Protein 2NQW (pdb70)

Organism: Porphyromonas gingivalis (strain ATCC BAA-308 / W83) (NCBI:txid242619)

Solvent-accessible surface area: 5518 Å² total

B-factor: mean 16.0, std 9.82, range [7.7, 60.71]

Nearest PDB structures (foldseek):
  2nqw-assembly1_A  TM=1.012E+00  e=4.790E-18  Porphyromonas gingivalis W83
  3ded-assembly2_C  TM=8.379E-01  e=1.028E-06  Chromobacterium violaceum
  3llb-assembly1_A  TM=8.709E-01  e=3.327E-06  Pseudomonas aeruginosa
  3ded-assembly3_F  TM=8.297E-01  e=1.521E-06  Chromobacterium violaceum
  2pls-assembly1_A  TM=7.842E-01  e=2.108E-06  Chlorobaculum tepidum TLS

InterPro domains:
  IPR000644 CBS domain [PF00571] (198-250)
  IPR000644 CBS domain [PF00571] (266-315)
  IPR000644 CBS domain [PS51371] (200-259)
  IPR000644 CBS domain [PS51371] (264-321)
  IPR002550 CNNM, transmembrane domain [PF01595] (4-183)
  IPR002550 CNNM, transmembrane domain [PS51846] (1-184)
  IPR005170 Transporter-associated domain [PF03471] (332-410)
  IPR005170 Transporter-associated domain [SM01091] (330-413)
  IPR016169 FAD-binding, type PCMH, subdomain 2 [G3DSA:3.30.465.10] (324-413)
  IPR019862 Gliding motility-associated protein GldE [TIGR03520] (8-409)
  IPR036318 FAD-binding, type PCMH-like superfamily [SSF56176] (330-411)
  IPR044751 Ion transporter-like, CBS domain [cd04590] (195-312)
  IPR046342 CBS domain superfamily [G3DSA:3.10.580.10] (176-323)
  IPR046342 CBS domain superfamily [SSF54631] (192-329)

Foldseek 3Di:
DQWDQDPQQKMKGFFFAFPVVVCVVVVHDPCQQHPLSVVDTTNQSSVCSQPVDQDDAQDWGDDPPWIKGQHDDPGGRTMIMTHHGD

Radius of gyration: 11.7 Å; Cα contacts (8 Å, |Δi|>4): 146; chains: 1; bounding box: 22×29×30 Å

Secondary structure (DSSP, 8-state):
--EEE-TTS-EEEETT-BHHHHHHHHT--TTTTHHHHTT-SBHHHHHHHHH-S---TT-EEEETTEEEEE----SS--EEEE----

Structure (mmCIF, N/CA/C/O backbone):
data_2NQW
#
_entry.id   2NQW
#
_cell.length_a   33.733
_cell.length_b   45.195
_cell.length_c   57.214
_cell.angle_alpha   90.00
_cell.angle_beta   90.00
_cell.angle_gamma   90.00
#
_symmetry.space_group_name_H-M   'P 21 21 21'
#
loop_
_entity.id
_entity.type
_entity.pdbx_description
1 polymer 'CBS domain protein'
2 non-polymer GLYCEROL
3 water water
#
loop_
_atom_site.group_PDB
_atom_site.id
_atom_site.type_symbol
_atom_site.label_atom_id
_atom_site.label_alt_id
_atom_site.label_comp_id
_atom_site.label_asym_id
_atom_site.label_entity_id
_atom_site.label_seq_id
_atom_site.pdbx_PDB_ins_code
_atom_site.Cartn_x
_atom_site.Cartn_y
_atom_site.Cartn_z
_atom_site.occupancy
_atom_site.B_iso_or_equiv
_atom_site.auth_seq_id
_atom_s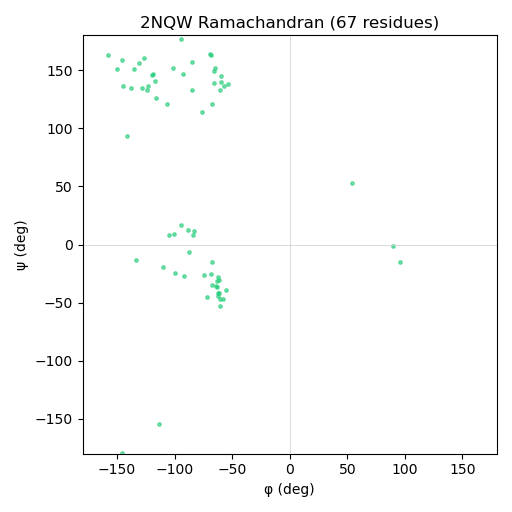ite.auth_comp_id
_atom_site.auth_asym_id
_atom_site.auth_atom_id
_atom_site.pdbx_PDB_model_num
ATOM 1 N N . LEU A 1 7 ? -5.429 26.145 3.635 1.00 23.43 4 LEU A N 1
ATOM 2 C CA . LEU A 1 7 ? -4.338 25.112 3.646 1.00 21.04 4 LEU A CA 1
ATOM 3 C C . LEU A 1 7 ? -3.206 25.566 4.523 1.00 20.08 4 LEU A C 1
ATOM 4 O O . LEU A 1 7 ? -2.887 26.770 4.562 1.00 21.87 4 LEU A O 1
ATOM 9 N N . PRO A 1 8 ? -2.614 24.617 5.257 1.00 18.74 5 PRO A N 1
ATOM 10 C CA . PRO A 1 8 ? -1.554 24.993 6.201 1.00 18.12 5 PRO A CA 1
ATOM 11 C C . PRO A 1 8 ? -0.172 25.145 5.574 1.00 15.42 5 PRO A C 1
ATOM 12 O O . PRO A 1 8 ? 0.829 25.232 6.351 1.00 15.79 5 PRO A O 1
ATOM 16 N N . PHE A 1 9 ? -0.104 25.156 4.222 1.00 16.02 6 PHE A N 1
ATOM 17 C CA . PHE A 1 9 ? 1.143 25.242 3.525 1.00 14.12 6 PHE A CA 1
ATOM 18 C C . PHE A 1 9 ? 1.126 26.017 2.216 1.00 13.46 6 PHE A C 1
ATOM 19 O O . PHE A 1 9 ? 0.077 26.186 1.571 1.00 14.80 6 PHE A O 1
ATOM 27 N N . LYS A 1 10 ? 2.322 26.447 1.841 1.00 12.18 7 LYS A N 1
ATOM 28 C CA . LYS A 1 10 ? 2.553 27.127 0.586 1.00 13.67 7 LYS A CA 1
ATOM 29 C C . LYS A 1 10 ? 3.506 26.290 -0.274 1.00 11.98 7 LYS A C 1
ATOM 30 O O . LYS A 1 10 ? 4.461 25.678 0.234 1.00 11.63 7 LYS A O 1
ATOM 36 N N . VAL A 1 11 ? 3.212 26.258 -1.573 1.00 12.43 8 VAL A N 1
ATOM 37 C CA . VAL A 1 11 ? 4.025 25.581 -2.578 1.00 11.82 8 VAL A CA 1
ATOM 38 C C . VAL A 1 11 ? 4.900 26.643 -3.207 1.00 12.74 8 VAL A C 1
ATOM 39 O O . VAL A 1 11 ? 4.387 27.600 -3.823 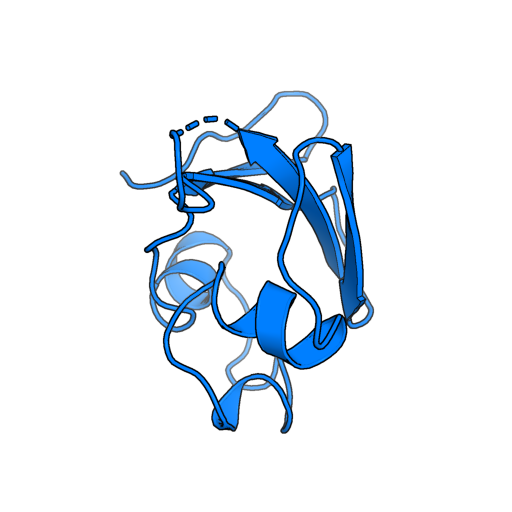1.00 14.67 8 VAL A O 1
ATOM 43 N N A LEU A 1 12 ? 6.219 26.519 -3.045 0.50 12.54 9 LEU A N 1
ATOM 44 N N B LEU A 1 12 ? 6.217 26.517 -3.036 0.50 12.57 9 LEU A N 1
ATOM 45 C CA A LEU A 1 12 ? 7.114 27.524 -3.608 0.50 13.72 9 LEU A CA 1
ATOM 46 C CA B LEU A 1 12 ? 7.127 27.518 -3.576 0.50 13.77 9 LEU A CA 1
ATOM 47 C C A LEU A 1 12 ? 7.664 27.082 -4.929 0.50 13.85 9 LEU A C 1
ATOM 48 C C B LEU A 1 12 ? 7.683 27.084 -4.911 0.50 13.83 9 LEU A C 1
ATOM 49 O O A LEU A 1 12 ? 7.798 25.890 -5.205 0.50 13.50 9 LEU A O 1
ATOM 50 O O B LEU A 1 12 ? 7.834 25.892 -5.181 0.50 13.43 9 LEU A O 1
ATOM 59 N N . GLY A 1 13 ? 7.996 28.065 -5.757 1.00 14.80 10 GLY A N 1
ATOM 60 C CA . GLY A 1 13 ? 8.490 27.778 -7.098 1.00 16.88 10 GLY A CA 1
ATOM 61 C C . GLY A 1 13 ? 9.802 27.015 -7.124 1.00 18.02 10 GLY A C 1
ATOM 62 O O . GLY A 1 13 ? 10.125 26.293 -8.086 1.00 21.44 10 GLY A O 1
ATOM 63 N N . ASP A 1 14 ? 10.581 27.105 -6.049 1.00 16.85 11 ASP A N 1
ATOM 64 C CA . ASP A 1 14 ? 11.820 26.369 -6.045 1.00 17.26 11 ASP A CA 1
ATOM 65 C C . ASP A 1 14 ? 11.681 24.892 -5.617 1.00 17.25 11 ASP A C 1
ATOM 66 O O . ASP A 1 14 ? 12.702 24.207 -5.418 1.00 18.36 11 ASP A O 1
ATOM 71 N N . GLY A 1 15 ? 10.437 24.401 -5.458 1.00 14.38 12 GLY A N 1
ATOM 72 C CA . GLY A 1 15 ? 10.237 23.026 -5.052 1.00 13.88 12 GLY A CA 1
ATOM 73 C C . GLY A 1 15 ? 10.168 22.806 -3.537 1.00 12.69 12 GLY A C 1
ATOM 74 O O . GLY A 1 15 ? 9.964 21.686 -3.083 1.00 12.71 12 GLY A O 1
ATOM 75 N N . SER A 1 16 ? 10.321 23.879 -2.761 1.00 11.13 13 SER A N 1
ATOM 76 C CA . SER A 1 16 ? 10.219 23.787 -1.297 1.00 9.82 13 SER A CA 1
ATOM 77 C C . SER A 1 16 ? 8.805 24.129 -0.840 1.00 9.49 13 SER A C 1
ATOM 78 O O . SER A 1 16 ? 7.917 24.476 -1.656 1.00 9.68 13 SER A O 1
ATOM 81 N N . TYR A 1 17 ? 8.592 24.013 0.473 1.00 8.94 14 TYR A N 1
ATOM 82 C CA . TYR A 1 17 ? 7.288 24.256 1.065 1.00 9.42 14 TYR A CA 1
ATOM 83 C C . TYR A 1 17 ? 7.454 25.094 2.309 1.00 9.19 14 TYR A C 1
ATOM 84 O O . TYR A 1 17 ? 8.449 24.984 3.006 1.00 11.21 14 TYR A O 1
ATOM 93 N N . LEU A 1 18 ? 6.439 25.875 2.622 1.00 9.90 15 LEU A N 1
ATOM 94 C CA . LEU A 1 18 ? 6.360 26.537 3.944 1.00 10.20 15 LEU A CA 1
ATOM 95 C C . LEU A 1 18 ? 5.132 25.990 4.653 1.00 9.96 15 LEU A C 1
ATOM 96 O O . LEU A 1 18 ? 4.024 26.024 4.079 1.00 12.00 15 LEU A O 1
ATOM 101 N N . PHE A 1 19 ? 5.324 25.470 5.875 1.00 9.77 16 PHE A N 1
ATOM 102 C CA . PHE A 1 19 ? 4.209 24.931 6.673 1.00 9.66 16 PHE A CA 1
ATOM 103 C C . PHE A 1 19 ? 4.069 25.700 7.965 1.00 9.52 16 PHE A C 1
ATOM 104 O O . PHE A 1 19 ? 5.083 26.070 8.594 1.00 10.19 16 PHE A O 1
ATOM 112 N N . GLU A 1 20 ? 2.835 25.829 8.434 1.00 10.09 17 GLU A N 1
ATOM 113 C CA . GLU A 1 20 ? 2.609 26.265 9.807 1.00 11.42 17 GLU A CA 1
ATOM 114 C C . GLU A 1 20 ? 3.284 25.271 10.759 1.00 10.59 17 GLU A C 1
ATOM 115 O O . GLU A 1 20 ? 3.185 24.048 10.570 1.00 10.88 17 GLU A O 1
ATOM 121 N N . GLY A 1 21 ? 3.919 25.778 11.822 1.00 10.99 18 GLY A N 1
ATOM 122 C CA . GLY A 1 21 ? 4.620 24.870 12.742 1.00 12.17 18 GLY A CA 1
ATOM 123 C C . GLY A 1 21 ? 3.692 23.890 13.445 1.00 11.58 18 GLY A C 1
ATOM 124 O O . GLY A 1 21 ? 4.083 22.755 13.744 1.00 12.62 18 GLY A O 1
ATOM 125 N N . LYS A 1 22 ? 2.454 24.310 13.698 1.00 11.29 19 LYS A N 1
ATOM 126 C CA A LYS A 1 22 ? 1.512 23.455 14.404 0.50 11.87 19 LYS A CA 1
ATOM 127 C CA B LYS A 1 22 ? 1.507 23.465 14.401 0.50 12.15 19 LYS A CA 1
ATOM 128 C C . LYS A 1 22 ? 0.928 22.350 13.546 1.00 11.05 19 LYS A C 1
ATOM 129 O O . LYS A 1 22 ? 0.147 21.517 14.053 1.00 12.33 19 LYS A O 1
ATOM 140 N N . THR A 1 23 ? 1.287 22.302 12.249 1.00 10.57 20 THR A N 1
ATOM 141 C CA . THR A 1 23 ? 0.664 21.275 11.383 1.00 10.02 20 THR A CA 1
ATOM 142 C C . THR A 1 23 ? 0.996 19.877 11.905 1.00 9.44 20 THR A C 1
ATOM 143 O O . THR A 1 23 ? 2.175 19.578 12.196 1.00 10.30 20 THR A O 1
ATOM 147 N N . SER A 1 24 ? -0.003 18.996 12.018 1.00 9.55 21 SER A N 1
ATOM 148 C CA . SER A 1 24 ? 0.322 17.655 12.475 1.00 9.41 21 SER A CA 1
ATOM 149 C C . SER A 1 24 ? 1.227 16.946 11.448 1.00 9.19 21 SER A C 1
ATOM 150 O O . SER A 1 24 ? 1.150 17.196 10.239 1.00 9.17 21 SER A O 1
ATOM 153 N N . LEU A 1 25 ? 2.051 16.022 11.916 1.00 9.43 22 LEU A N 1
ATOM 154 C CA . LEU A 1 25 ? 2.821 15.207 10.980 1.00 8.94 22 LEU A CA 1
ATOM 155 C C . LEU A 1 25 ? 1.912 14.421 10.050 1.00 9.02 22 LEU A C 1
ATOM 156 O O . LEU A 1 25 ? 2.237 14.247 8.879 1.00 9.53 22 LEU A O 1
ATOM 161 N N A SER A 1 26 ? 0.768 13.954 10.567 0.50 9.26 23 SER A N 1
ATOM 162 N N B SER A 1 26 ? 0.773 13.945 10.532 0.50 9.81 23 SER A N 1
ATOM 163 C CA A SER A 1 26 ? -0.268 13.322 9.716 0.50 9.61 23 SER A CA 1
ATOM 164 C CA B SER A 1 26 ? -0.119 13.268 9.591 0.50 10.41 23 SER A CA 1
ATOM 165 C C A SER A 1 26 ? -0.603 14.207 8.534 0.50 8.96 23 SER A C 1
ATOM 166 C C B SER A 1 26 ? -0.589 14.215 8.486 0.50 9.58 23 SER A C 1
ATOM 167 O O A SER A 1 26 ? -0.630 13.752 7.384 0.50 9.35 23 SER A O 1
ATOM 168 O O B SER A 1 26 ? -0.709 13.796 7.329 0.50 9.68 23 SER A O 1
ATOM 173 N N . ASP A 1 27 ? -0.898 15.471 8.820 1.00 9.13 24 ASP A N 1
ATOM 174 C CA . ASP A 1 27 ? -1.307 16.394 7.773 1.00 9.76 24 ASP A CA 1
ATOM 175 C C . ASP A 1 27 ? -0.151 16.734 6.843 1.00 8.83 24 ASP A C 1
ATOM 176 O O . ASP A 1 27 ? -0.369 16.921 5.650 1.00 9.20 24 ASP A O 1
ATOM 181 N N . VAL A 1 28 ? 1.079 16.823 7.357 1.00 8.43 25 VAL A N 1
ATOM 182 C CA . VAL A 1 28 ? 2.215 17.009 6.452 1.00 8.05 25 VAL A CA 1
ATOM 183 C C . VAL A 1 28 ? 2.307 15.822 5.475 1.00 7.96 25 VAL A C 1
ATOM 184 O O . VAL A 1 28 ? 2.498 16.019 4.259 1.00 8.91 25 VAL A O 1
ATOM 188 N N . ARG A 1 29 ? 2.198 14.593 5.982 1.00 8.90 26 ARG A N 1
ATOM 189 C CA . ARG A 1 29 ? 2.271 13.439 5.099 1.00 9.21 26 ARG A CA 1
ATOM 190 C C . ARG A 1 29 ? 1.127 13.442 4.110 1.00 8.75 26 ARG A C 1
ATOM 191 O O . ARG A 1 29 ? 1.304 13.077 2.944 1.00 9.24 26 ARG A O 1
ATOM 199 N N . HIS A 1 30 ? -0.056 13.877 4.559 1.00 8.54 27 HIS A N 1
ATOM 200 C CA . HIS A 1 30 ? -1.230 13.983 3.663 1.00 8.33 27 HIS A CA 1
ATOM 201 C C . HIS A 1 30 ? -0.950 14.960 2.519 1.00 9.03 27 HIS A C 1
ATOM 202 O O . HIS A 1 30 ? -1.111 14.614 1.337 1.00 10.18 27 HIS A O 1
ATOM 209 N N . TYR A 1 31 ? -0.515 16.179 2.853 1.00 8.73 28 TYR A N 1
ATOM 210 C CA . TYR A 1 31 ? -0.369 17.210 1.825 1.00 9.29 28 TYR A CA 1
ATOM 211 C C . TYR A 1 31 ? 0.857 16.978 0.942 1.00 9.85 28 TYR A C 1
ATOM 212 O O . TYR A 1 31 ? 0.853 17.432 -0.212 1.00 10.72 28 TYR A O 1
ATOM 221 N N . LEU A 1 32 ? 1.895 16.295 1.445 1.00 8.86 29 LEU A N 1
ATOM 222 C CA . LEU A 1 32 ? 3.092 16.066 0.634 1.00 8.52 29 LEU A CA 1
ATOM 223 C C . LEU A 1 32 ? 3.120 14.667 0.041 1.00 8.15 29 LEU A C 1
ATOM 224 O O . LEU A 1 32 ? 4.128 14.279 -0.547 1.00 9.38 29 LEU A O 1
ATOM 229 N N . ASP A 1 33 ? 2.024 13.913 0.165 1.00 8.65 30 ASP A N 1
ATOM 230 C CA . ASP A 1 33 ? 1.946 12.585 -0.432 1.00 8.74 30 ASP A CA 1
ATOM 231 C C . ASP A 1 33 ? 3.113 11.756 0.022 1.00 10.73 30 ASP A C 1
ATOM 232 O O . ASP A 1 33 ? 3.689 10.955 -0.785 1.00 9.88 30 ASP A O 1
ATOM 237 N N . LEU A 1 34 ? 3.306 11.672 1.340 1.00 9.04 31 LEU A N 1
ATOM 238 C CA . LEU A 1 34 ? 4.416 10.889 1.920 1.00 9.38 31 LEU A CA 1
ATOM 239 C C . LEU A 1 34 ? 3.952 9.549 2.455 1.00 10.63 31 LEU A C 1
ATOM 240 O O . LEU A 1 34 ? 2.814 9.430 2.914 1.00 11.77 31 LEU A O 1
ATOM 245 N N . PRO A 1 35 ? 4.847 8.560 2.452 1.00 11.74 32 PRO A N 1
ATOM 246 C CA . PRO A 1 35 ? 4.519 7.278 3.101 1.00 12.56 32 PRO A CA 1
ATOM 247 C C . PRO A 1 35 ? 4.431 7.429 4.632 1.00 11.64 32 PRO A C 1
ATOM 248 O O . PRO A 1 35 ? 4.978 8.373 5.226 1.00 11.23 32 PRO A O 1
ATOM 252 N N . GLU A 1 36 ? 3.808 6.450 5.272 1.00 12.58 33 GLU A N 1
ATOM 253 C CA . GLU A 1 36 ? 3.537 6.534 6.697 1.00 13.25 33 GLU A CA 1
ATOM 254 C C . GLU A 1 36 ? 4.784 6.641 7.543 1.00 12.37 33 GLU A C 1
ATOM 255 O O . GLU A 1 36 ? 4.738 7.232 8.619 1.00 13.51 33 GLU A O 1
ATOM 261 N N . ASN A 1 37 ? 5.880 6.048 7.065 1.00 11.62 34 ASN A N 1
ATOM 262 C CA . ASN A 1 37 ? 7.122 6.041 7.831 1.00 11.33 34 ASN A CA 1
ATOM 263 C C . ASN A 1 37 ? 8.062 7.167 7.472 1.00 9.67 34 ASN A C 1
ATOM 264 O O . ASN A 1 37 ? 9.230 7.124 7.847 1.00 10.51 34 ASN A O 1
ATOM 269 N N . ALA A 1 38 ? 7.590 8.212 6.799 1.00 9.75 35 ALA A N 1
ATOM 270 C CA . ALA A 1 38 ? 8.474 9.266 6.322 1.00 9.37 35 ALA A CA 1
ATOM 271 C C . ALA A 1 38 ? 9.319 9.873 7.451 1.00 8.80 35 ALA A C 1
ATOM 272 O O . ALA A 1 38 ? 10.480 10.231 7.237 1.00 9.73 35 ALA A O 1
ATOM 274 N N . PHE A 1 39 ? 8.715 10.048 8.639 1.00 8.66 36 PHE A N 1
ATOM 275 C CA . PHE A 1 39 ? 9.423 10.703 9.754 1.00 8.97 36 PHE A CA 1
ATOM 276 C C . PHE A 1 39 ? 9.870 9.701 10.814 1.00 8.92 36 PHE A C 1
ATOM 277 O O . PHE A 1 39 ? 10.363 10.103 11.883 1.00 9.63 36 PHE A O 1
ATOM 285 N N . GLY A 1 40 ? 9.712 8.422 10.483 1.00 8.55 37 GLY A N 1
ATOM 286 C CA . GLY A 1 40 ? 10.382 7.359 11.247 1.00 9.99 37 GLY A CA 1
ATOM 287 C C . GLY A 1 40 ? 10.002 7.245 12.705 1.00 9.77 37 GLY A C 1
ATOM 288 O O . GLY A 1 40 ? 8.979 7.764 13.166 1.00 10.45 37 GLY A O 1
ATOM 289 N N A GLU A 1 41 ? 10.840 6.556 13.477 0.50 10.16 38 GLU A N 1
ATOM 290 N N B GLU A 1 41 ? 10.865 6.559 13.436 0.50 10.29 38 GLU A N 1
ATOM 291 C CA A GLU A 1 41 ? 10.546 6.355 14.889 0.50 11.22 38 GLU A CA 1
ATOM 292 C CA B GLU A 1 41 ? 10.634 6.303 14.821 0.50 11.34 38 GLU A CA 1
ATOM 293 C C A GLU A 1 41 ? 10.544 7.670 15.643 0.50 12.12 38 GLU A C 1
ATOM 294 C C B GLU A 1 41 ? 10.591 7.607 15.620 0.50 12.10 38 GLU A C 1
ATOM 295 O O A GLU A 1 41 ? 9.752 7.853 16.568 0.50 13.29 38 GLU A O 1
ATOM 296 O O B GLU A 1 41 ? 9.785 7.723 16.546 0.50 13.39 38 GLU A O 1
ATOM 307 N N . LEU A 1 42 ? 11.434 8.588 15.285 1.00 12.60 39 LEU A N 1
ATOM 308 C CA A LEU A 1 42 ? 11.442 9.855 15.947 0.50 13.20 39 LEU A CA 1
ATOM 309 C CA B LEU A 1 42 ? 11.400 9.889 15.988 0.50 12.98 39 LEU A CA 1
ATOM 310 C C . LEU A 1 42 ? 10.078 10.565 15.775 1.00 13.13 39 LEU A C 1
ATOM 311 O O . LEU A 1 42 ? 9.496 11.141 16.725 1.00 13.83 39 LEU A O 1
ATOM 320 N N . GLY A 1 43 ? 9.576 10.557 14.544 1.00 12.31 40 GLY A N 1
ATOM 321 C CA . GLY A 1 43 ? 8.296 11.212 14.283 1.00 13.10 40 GLY A CA 1
ATOM 322 C C . GLY A 1 43 ? 7.166 10.573 15.052 1.00 12.62 40 GLY A C 1
ATOM 323 O O . GLY A 1 43 ? 6.177 11.229 15.373 1.00 14.41 40 GLY A O 1
ATOM 324 N N . ASP A 1 44 ? 7.281 9.281 15.359 1.00 12.82 41 ASP A N 1
ATOM 325 C CA . ASP A 1 44 ? 6.227 8.594 16.095 1.00 14.14 41 ASP A CA 1
ATOM 326 C C . ASP A 1 44 ? 6.124 9.112 17.531 1.00 14.35 41 ASP A C 1
ATOM 327 O O . ASP A 1 44 ? 5.150 8.847 18.209 1.00 16.53 41 ASP A O 1
ATOM 332 N N . GLU A 1 45 ? 7.133 9.827 18.006 1.00 13.40 42 GLU A N 1
ATOM 333 C CA . GLU A 1 45 ? 7.156 10.332 19.379 1.00 15.37 42 GLU A CA 1
ATOM 334 C C . GLU A 1 45 ? 6.475 11.675 19.540 1.00 13.58 42 GLU A C 1
ATOM 335 O O . GLU A 1 45 ? 6.334 12.161 20.679 1.00 14.77 42 GLU A O 1
ATOM 341 N N . VAL A 1 46 ? 6.058 12.287 18.427 1.00 12.23 43 VAL A N 1
ATOM 342 C CA . VAL A 1 46 ? 5.527 13.650 18.479 1.00 12.18 43 VAL A CA 1
ATOM 343 C C . VAL A 1 46 ? 4.318 13.780 17.574 1.00 12.03 43 VAL A C 1
ATOM 344 O O . VAL A 1 46 ? 4.019 12.877 16.778 1.00 14.21 43 VAL A O 1
ATOM 348 N N A ASP A 1 47 ? 3.639 14.918 17.671 0.50 12.01 44 ASP A N 1
ATOM 349 N N B ASP A 1 47 ? 3.620 14.904 17.696 0.50 11.70 44 ASP A N 1
ATOM 350 C CA A ASP A 1 47 ? 2.402 15.136 16.929 0.50 12.19 44 ASP A CA 1
ATOM 351 C CA B ASP A 1 47 ? 2.400 15.137 16.932 0.50 11.63 44 ASP A CA 1
ATOM 352 C C A ASP A 1 47 ? 2.481 16.145 15.790 0.50 11.11 44 ASP A C 1
ATOM 353 C C B ASP A 1 47 ? 2.611 16.030 15.714 0.50 10.41 44 ASP A C 1
ATOM 354 O O A ASP A 1 47 ? 1.650 16.106 14.881 0.50 11.85 44 ASP A O 1
ATOM 355 O O B ASP A 1 47 ? 2.053 15.749 14.653 0.50 9.65 44 ASP A O 1
ATOM 364 N N . THR A 1 48 ? 3.424 17.076 15.866 1.00 10.02 45 THR A N 1
ATOM 365 C CA . THR A 1 48 ? 3.443 18.187 14.914 1.00 9.68 45 THR A CA 1
ATOM 366 C C . THR A 1 48 ? 4.807 18.387 14.272 1.00 9.50 45 THR A C 1
ATOM 367 O O . THR A 1 48 ? 5.802 17.839 14.744 1.00 9.32 45 THR A O 1
ATOM 371 N N . LEU A 1 49 ? 4.831 19.194 13.219 1.00 9.25 46 LEU A N 1
ATOM 372 C CA . LEU A 1 49 ? 6.073 19.513 12.548 1.00 8.79 46 LEU A CA 1
ATOM 373 C C . LEU A 1 49 ? 7.061 20.244 13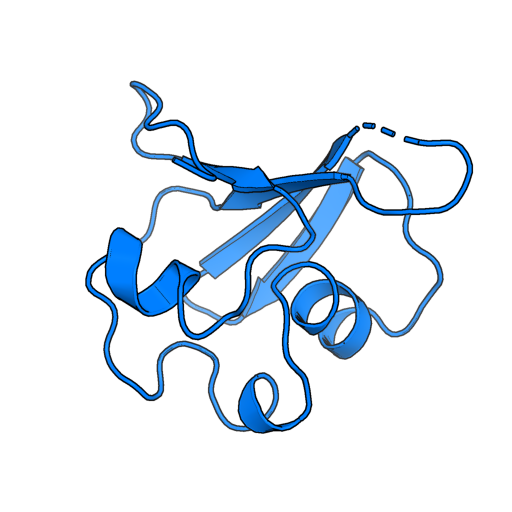.465 1.00 8.69 46 LEU A C 1
ATOM 374 O O . LEU A 1 49 ? 8.254 19.918 13.506 1.00 8.88 46 LEU A O 1
ATOM 379 N N . SER A 1 50 ? 6.570 21.219 14.229 1.00 8.84 47 SER A N 1
ATOM 380 C CA A SER A 1 50 ? 7.460 21.871 15.178 0.50 9.16 47 SER A CA 1
ATOM 381 C CA B SER A 1 50 ? 7.371 21.883 15.264 0.50 9.78 47 SER A CA 1
ATOM 382 C C . SER A 1 50 ? 7.902 20.863 16.248 1.00 9.12 47 SER A C 1
ATOM 383 O O . SER A 1 50 ? 9.063 20.909 16.669 1.00 9.54 47 SER A O 1
ATOM 388 N N . GLY A 1 51 ? 7.032 19.927 16.639 1.00 8.70 48 GLY A N 1
ATOM 389 C CA . GLY A 1 51 ? 7.449 18.891 17.591 1.00 9.31 48 GLY A CA 1
ATOM 390 C C . GLY A 1 51 ? 8.574 18.040 17.035 1.00 8.45 48 GLY A C 1
ATOM 391 O O . GLY A 1 51 ? 9.512 17.690 17.774 1.00 9.37 48 GLY A O 1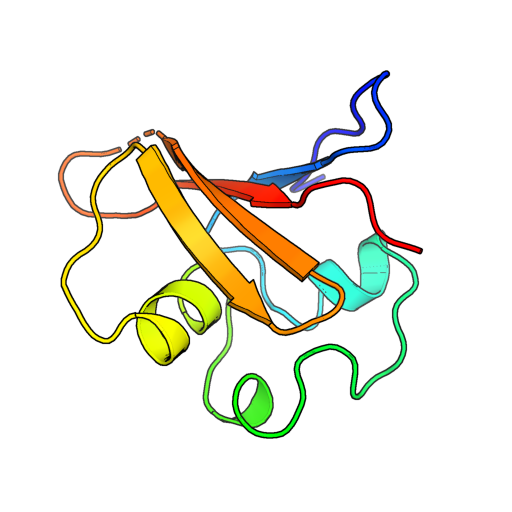
ATOM 392 N N . LEU A 1 52 ? 8.503 17.675 15.748 1.00 8.82 49 LEU A N 1
ATOM 393 C CA . LEU A 1 52 ? 9.582 16.890 15.153 1.00 8.79 49 LEU A CA 1
ATOM 394 C C . LEU A 1 52 ? 10.887 17.701 15.198 1.00 8.58 49 LEU A C 1
ATOM 395 O O . LEU A 1 52 ? 11.951 17.159 15.506 1.00 9.07 49 LEU A O 1
ATOM 400 N N . PHE A 1 53 ? 10.816 19.003 14.900 1.00 8.66 50 PHE A N 1
ATOM 401 C CA . PHE A 1 53 ? 12.008 19.840 14.965 1.00 8.20 50 PHE A CA 1
ATOM 402 C C . PHE A 1 53 ? 12.606 19.799 16.360 1.00 8.30 50 PHE A C 1
ATOM 403 O O . PHE A 1 53 ? 13.834 19.600 16.515 1.00 8.51 50 PHE A O 1
ATOM 411 N N . LEU A 1 54 ? 11.752 19.963 17.388 1.00 8.41 51 LEU A N 1
ATOM 412 C CA . LEU A 1 54 ? 12.251 19.932 18.771 1.00 8.75 51 LEU A CA 1
ATOM 413 C C . LEU A 1 54 ? 12.820 18.564 19.136 1.00 9.59 51 LEU A C 1
ATOM 414 O O . LEU A 1 54 ? 13.772 18.457 19.916 1.00 10.05 51 LEU A O 1
ATOM 419 N N . GLU A 1 55 ? 12.213 17.501 18.616 1.00 9.97 52 GLU A N 1
ATOM 420 C CA . GLU A 1 55 ? 12.675 16.138 18.930 1.00 10.85 52 GLU A CA 1
ATOM 421 C C . GLU A 1 55 ? 14.051 15.887 18.322 1.00 10.95 52 GLU A C 1
ATOM 422 O O . GLU A 1 55 ? 14.880 15.168 18.918 1.00 12.13 52 GLU A O 1
ATOM 428 N N . ILE A 1 56 ? 14.299 16.460 17.136 1.00 9.52 53 ILE A N 1
ATOM 429 C CA . ILE A 1 56 ? 15.622 16.326 16.526 1.00 10.02 53 ILE A CA 1
ATOM 430 C C . ILE A 1 56 ? 16.680 17.161 17.259 1.00 10.62 53 ILE A C 1
ATOM 431 O O . ILE A 1 56 ? 17.798 16.687 17.527 1.00 11.87 53 ILE A O 1
ATOM 436 N N . LYS A 1 57 ? 16.337 18.411 17.572 1.00 9.42 54 LYS A N 1
ATOM 437 C CA . LYS A 1 57 ? 17.351 19.367 18.036 1.00 9.54 54 LYS A CA 1
ATOM 438 C C . LYS A 1 57 ? 17.522 19.407 19.554 1.00 10.83 54 LYS A C 1
ATOM 439 O O . LYS A 1 57 ? 18.589 19.766 20.030 1.00 11.78 54 LYS A O 1
ATOM 445 N N . GLN A 1 58 ? 16.466 19.070 20.281 1.00 10.36 55 GLN A N 1
ATOM 446 C CA A GLN A 1 58 ? 16.535 18.942 21.738 0.50 11.16 55 GLN A CA 1
ATOM 447 C CA B GLN A 1 58 ? 16.538 18.937 21.750 0.50 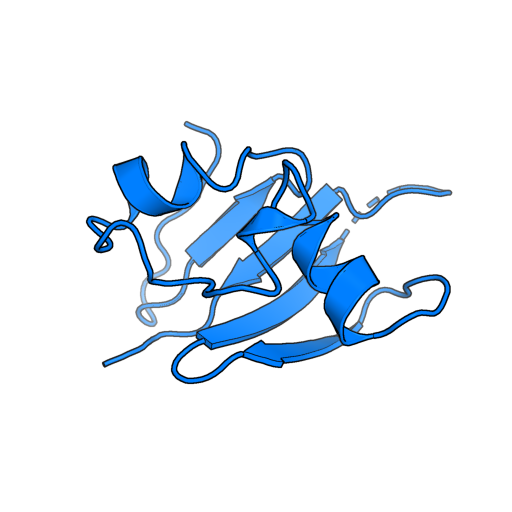11.51 55 GLN A CA 1
ATOM 448 C C . GLN A 1 58 ? 17.067 20.201 22.418 1.00 11.41 55 GLN A C 1
ATOM 449 O O . GLN A 1 58 ? 17.880 20.139 23.354 1.00 12.63 55 GLN A O 1
ATOM 460 N N . GLU A 1 59 ? 16.574 21.344 21.957 1.00 9.63 56 GLU A N 1
ATOM 461 C CA . GLU A 1 59 ? 16.934 22.637 22.529 1.00 9.73 56 GLU A CA 1
ATOM 462 C C . GLU A 1 59 ? 15.847 23.636 22.184 1.00 9.28 56 GLU A C 1
ATOM 463 O O . GLU A 1 59 ? 15.044 23.390 21.265 1.00 9.53 56 GLU A O 1
ATOM 469 N N . LEU A 1 60 ? 15.812 24.761 22.888 1.00 9.24 57 LEU A N 1
ATOM 470 C CA . LEU A 1 60 ? 14.833 25.787 22.525 1.00 9.27 57 LEU A CA 1
ATOM 471 C C . LEU A 1 60 ? 15.194 26.331 21.140 1.00 8.61 57 LEU A C 1
ATOM 472 O O . LEU A 1 60 ? 16.379 26.551 20.853 1.00 8.90 57 LEU A O 1
ATOM 477 N N . PRO A 1 61 ? 14.196 26.558 20.292 1.00 8.26 58 PRO A N 1
ATOM 478 C CA . PRO A 1 61 ? 14.457 26.9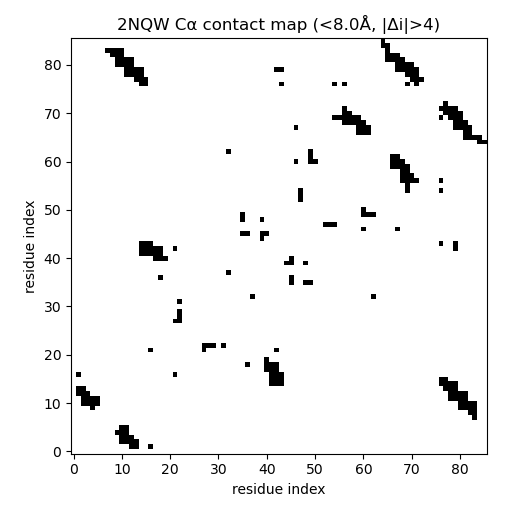67 18.906 1.00 8.36 58 PRO A CA 1
ATOM 479 C C . PRO A 1 61 ? 14.674 28.465 18.712 1.00 8.41 58 PRO A C 1
ATOM 480 O O . PRO A 1 61 ? 14.208 29.309 19.527 1.00 8.47 58 PRO A O 1
ATOM 484 N N . HIS A 1 62 ? 15.364 28.789 17.613 1.00 7.97 59 HIS A N 1
ATOM 485 C CA . HIS A 1 62 ? 15.491 30.156 17.136 1.00 7.87 59 HIS A CA 1
ATOM 486 C C . HIS A 1 62 ? 15.165 30.188 15.652 1.00 8.76 59 HIS A C 1
ATOM 487 O O . HIS A 1 62 ? 15.370 29.204 14.919 1.00 9.04 59 HIS A O 1
ATOM 494 N N . VAL A 1 63 ? 14.751 31.366 15.187 1.00 8.21 60 VAL A N 1
ATOM 495 C CA . VAL A 1 63 ? 14.673 31.587 13.738 1.00 9.25 60 VAL A CA 1
ATOM 496 C C . VAL A 1 63 ? 16.051 31.330 13.117 1.00 8.22 60 VAL A C 1
ATOM 497 O O . VAL A 1 63 ? 17.114 31.724 13.643 1.00 9.67 60 VAL A O 1
ATOM 501 N N . GLY A 1 64 ? 16.037 30.625 11.970 1.00 8.99 61 GLY A N 1
ATOM 502 C CA . GLY A 1 64 ? 17.277 30.270 11.286 1.00 9.52 61 GLY A CA 1
ATOM 503 C C . GLY A 1 64 ? 17.801 28.889 11.612 1.00 10.14 61 GLY A C 1
ATOM 504 O O . GLY A 1 64 ? 18.672 28.372 10.927 1.00 11.21 61 GLY A O 1
ATOM 505 N N . ASP A 1 65 ? 17.292 28.268 12.666 1.00 8.95 62 ASP A N 1
ATOM 506 C CA . ASP A 1 65 ? 17.754 26.932 13.005 1.00 8.73 62 ASP A CA 1
ATOM 507 C C . ASP A 1 65 ? 17.344 25.956 11.897 1.00 8.68 62 ASP A C 1
ATOM 508 O O . ASP A 1 65 ? 16.269 26.094 11.280 1.00 9.11 62 ASP A O 1
ATOM 513 N N . THR A 1 66 ? 18.168 24.937 11.715 1.00 8.50 63 THR A N 1
ATOM 514 C CA . THR A 1 66 ? 17.857 23.877 10.763 1.00 9.39 63 THR A CA 1
ATOM 515 C C . THR A 1 66 ? 17.941 22.501 11.437 1.00 9.02 63 THR A C 1
ATOM 516 O O . THR A 1 66 ? 18.563 22.330 12.502 1.00 10.13 63 THR A O 1
ATOM 520 N N . ALA A 1 67 ? 17.310 21.506 10.813 1.00 9.27 64 ALA A N 1
ATOM 521 C CA . ALA A 1 67 ? 17.339 20.148 11.331 1.00 9.46 64 ALA A CA 1
ATOM 522 C C . ALA A 1 67 ? 17.225 19.228 10.135 1.00 9.23 64 ALA A C 1
ATOM 523 O O . ALA A 1 67 ? 16.586 19.593 9.137 1.00 9.78 64 ALA A O 1
ATOM 525 N N . VAL A 1 68 ? 17.795 18.033 10.240 1.00 9.27 65 VAL A N 1
ATOM 526 C CA . VAL A 1 68 ? 17.748 17.061 9.141 1.00 9.82 65 VAL A CA 1
ATOM 527 C C . VAL A 1 68 ? 17.125 15.769 9.641 1.00 8.84 65 VAL A C 1
ATOM 528 O O . VAL A 1 68 ? 17.463 15.291 10.731 1.00 10.14 65 VAL A O 1
ATOM 532 N N . TYR A 1 69 ? 16.223 15.192 8.840 1.00 8.34 66 TYR A N 1
ATOM 533 C CA . TYR A 1 69 ? 15.763 13.828 9.059 1.00 8.32 66 TYR A CA 1
ATOM 534 C C . TYR A 1 69 ? 15.640 13.267 7.639 1.00 8.01 66 TYR A C 1
ATOM 535 O O . TYR A 1 69 ? 14.620 13.487 6.966 1.00 8.45 66 TYR A O 1
ATOM 544 N N . GLU A 1 70 ? 16.714 12.608 7.178 1.00 8.26 67 GLU A N 1
ATOM 545 C CA . GLU A 1 70 ? 16.844 12.346 5.745 1.00 8.79 67 GLU A CA 1
ATOM 546 C C . GLU A 1 70 ? 15.587 11.639 5.220 1.00 8.58 67 GLU A C 1
ATOM 547 O O . GLU A 1 70 ? 15.097 10.703 5.849 1.00 9.13 67 GLU A O 1
ATOM 553 N N . PRO A 1 71 ? 15.094 12.027 4.028 1.00 8.20 68 PRO A N 1
ATOM 554 C CA . PRO A 1 71 ? 15.659 12.970 3.060 1.00 9.50 68 PRO A CA 1
ATOM 555 C C . PRO A 1 71 ? 15.242 14.418 3.293 1.00 9.22 68 PRO A C 1
ATOM 556 O O . PRO A 1 71 ? 15.467 15.244 2.412 1.00 10.83 68 PRO A O 1
ATOM 560 N N . PHE A 1 72 ? 14.648 14.721 4.447 1.00 8.30 69 PHE A N 1
ATOM 561 C CA . PHE A 1 72 ? 14.096 16.060 4.688 1.00 8.76 69 PHE A CA 1
ATOM 562 C C . PHE A 1 72 ? 15.086 16.971 5.375 1.00 8.70 69 PHE A C 1
ATOM 563 O O . PHE A 1 72 ? 15.855 16.547 6.241 1.00 9.44 69 PHE A O 1
ATOM 571 N N . ARG A 1 73 ? 15.003 18.242 5.028 1.00 8.47 70 ARG A N 1
ATOM 572 C CA . ARG A 1 73 ? 15.706 19.285 5.756 1.00 9.73 70 ARG A CA 1
ATOM 573 C C . ARG A 1 73 ? 14.679 20.352 6.115 1.00 9.18 70 ARG A C 1
ATOM 574 O O . ARG A 1 73 ? 13.852 20.750 5.267 1.00 9.38 70 ARG A O 1
ATOM 582 N N . PHE A 1 74 ? 14.736 20.799 7.366 1.00 8.35 71 PHE A N 1
ATOM 583 C CA . PHE A 1 74 ? 13.766 21.751 7.907 1.00 8.72 71 PHE A CA 1
ATOM 584 C C . PHE A 1 74 ? 14.479 23.008 8.356 1.00 8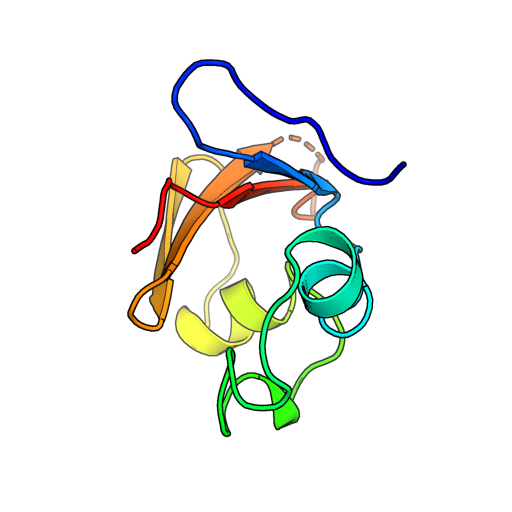.47 71 PHE A C 1
ATOM 585 O O . PHE A 1 74 ? 15.623 22.940 8.835 1.00 9.24 71 PHE A O 1
ATOM 593 N N . GLN A 1 75 ? 13.827 24.158 8.214 1.00 8.56 72 GLN A N 1
ATOM 594 C CA . GLN A 1 75 ? 14.401 25.387 8.734 1.00 8.93 72 GLN A CA 1
ATOM 595 C C . GLN A 1 75 ? 13.277 26.191 9.408 1.00 8.29 72 GLN A C 1
ATOM 596 O O . GLN A 1 75 ? 12.172 26.331 8.862 1.00 8.79 72 GLN A O 1
ATOM 602 N N . VAL A 1 76 ? 13.568 26.716 10.609 1.00 8.50 73 VAL A N 1
ATOM 603 C CA . VAL A 1 76 ? 12.580 27.592 11.277 1.00 8.74 73 VAL A CA 1
ATOM 604 C C . VAL A 1 76 ? 12.663 28.936 10.572 1.00 9.35 73 VAL A C 1
ATOM 605 O O . VAL A 1 76 ? 13.680 29.622 10.678 1.00 10.27 73 VAL A O 1
ATOM 609 N N . THR A 1 77 ? 11.583 29.323 9.880 1.00 9.32 74 THR A N 1
ATOM 610 C CA . THR A 1 77 ? 11.616 30.595 9.156 1.00 9.81 74 THR A CA 1
ATOM 611 C C . THR A 1 77 ? 10.909 31.716 9.922 1.00 10.34 74 THR A C 1
ATOM 612 O O . THR A 1 77 ? 11.212 32.881 9.686 1.00 11.62 74 THR A O 1
ATOM 616 N N . GLN A 1 78 ? 9.972 31.368 10.807 1.00 9.82 75 GLN A N 1
ATOM 617 C CA . GLN A 1 78 ? 9.290 32.399 11.619 1.00 10.07 75 GLN A CA 1
ATOM 618 C C . GLN A 1 78 ? 8.977 31.852 12.993 1.00 9.79 75 GLN A C 1
ATOM 619 O O . GLN A 1 78 ? 8.621 30.669 13.136 1.00 10.55 75 GLN A O 1
ATOM 633 N N . ASP A 1 80 ? 6.930 33.420 16.768 1.00 11.30 77 ASP A N 1
ATOM 634 C CA . ASP A 1 80 ? 6.382 34.536 17.557 1.00 11.73 77 ASP A CA 1
ATOM 635 C C . ASP A 1 80 ? 7.290 34.669 18.792 1.00 11.14 77 ASP A C 1
ATOM 636 O O . ASP A 1 80 ? 8.475 34.280 18.709 1.00 11.88 77 ASP A O 1
ATOM 641 N N . LYS A 1 81 ? 6.828 35.196 19.916 1.00 11.38 78 LYS A N 1
ATOM 642 C CA . LYS A 1 81 ? 7.786 35.404 20.999 1.00 10.27 78 LYS A CA 1
ATOM 643 C C . LYS A 1 81 ? 8.284 34.083 21.581 1.00 10.59 78 LYS A C 1
ATOM 644 O O . LYS A 1 81 ? 9.401 34.041 22.116 1.00 12.35 78 LYS A O 1
ATOM 650 N N . ARG A 1 82 ? 7.513 33.014 21.476 1.00 10.99 79 ARG A N 1
ATOM 651 C CA . ARG A 1 82 ? 7.883 31.742 22.109 1.00 11.83 79 ARG A CA 1
ATOM 652 C C . ARG A 1 82 ? 7.766 30.500 21.262 1.00 12.76 79 ARG A C 1
ATOM 653 O O . ARG A 1 82 ? 8.272 29.461 21.680 1.00 14.89 79 ARG A O 1
ATOM 661 N N . ARG A 1 83 ? 7.106 30.563 20.109 1.00 11.79 80 ARG A N 1
ATOM 662 C CA A ARG A 1 83 ? 6.764 29.329 19.363 0.50 12.33 80 ARG A CA 1
ATOM 663 C CA B ARG A 1 83 ? 6.816 29.315 19.372 0.50 12.11 80 ARG A CA 1
ATOM 664 C C . ARG A 1 83 ? 7.242 29.390 17.934 1.00 11.29 80 ARG A C 1
ATOM 665 O O . ARG A 1 83 ? 7.203 30.471 17.321 1.00 11.38 80 ARG A O 1
ATOM 680 N N . ILE A 1 84 ? 7.635 28.224 17.410 1.00 11.03 81 ILE A N 1
ATOM 681 C CA . ILE A 1 84 ? 7.834 28.093 15.970 1.00 10.80 81 ILE A CA 1
ATOM 682 C C . ILE A 1 84 ? 6.498 28.215 15.263 1.00 11.58 81 ILE A C 1
ATOM 683 O O . ILE A 1 84 ? 5.585 27.423 15.537 1.00 13.66 81 ILE A O 1
ATOM 688 N N . ILE A 1 85 ? 6.367 29.197 14.372 1.00 10.80 82 ILE A N 1
ATOM 689 C CA . ILE A 1 85 ? 5.123 29.373 13.632 1.00 12.38 82 ILE A CA 1
ATOM 690 C C . ILE A 1 85 ? 5.247 29.018 12.146 1.00 10.93 82 ILE A C 1
ATOM 691 O O . ILE A 1 85 ? 4.218 28.764 11.526 1.00 11.46 82 ILE A O 1
ATOM 696 N N . GLU A 1 86 ? 6.465 28.971 11.591 1.00 10.49 83 GLU A N 1
ATOM 697 C CA . GLU A 1 86 ? 6.594 28.512 10.206 1.00 9.83 83 GLU A CA 1
ATOM 698 C C . GLU A 1 86 ? 7.895 27.747 10.075 1.00 8.95 83 GLU A C 1
ATOM 699 O O . GLU A 1 86 ? 8.934 28.175 10.593 1.00 9.58 83 GLU A O 1
ATOM 705 N N . ILE A 1 87 ? 7.789 26.616 9.373 1.00 9.31 84 ILE A N 1
ATOM 706 C CA . ILE A 1 87 ? 8.932 25.800 9.024 1.00 9.58 84 ILE A CA 1
ATOM 707 C C . ILE A 1 87 ? 8.966 25.613 7.510 1.00 8.58 84 ILE A C 1
ATOM 708 O O . ILE A 1 87 ? 7.938 25.280 6.885 1.00 9.61 84 ILE A O 1
ATOM 713 N N . LYS A 1 88 ? 10.156 25.816 6.944 1.00 8.51 85 LYS A N 1
ATOM 714 C CA . LYS A 1 88 ? 10.433 25.456 5.556 1.00 8.66 85 LYS A CA 1
ATOM 715 C C . LYS A 1 88 ? 10.837 23.996 5.475 1.00 9.13 85 LYS A C 1
ATOM 716 O O . LYS A 1 88 ? 11.696 23.544 6.251 1.00 9.02 85 LYS A O 1
ATOM 722 N N . ILE A 1 89 ? 10.232 23.274 4.514 1.00 8.81 86 ILE A N 1
ATOM 723 C CA . ILE A 1 89 ? 10.701 21.925 4.144 1.00 8.79 86 ILE A CA 1
ATOM 724 C C . ILE A 1 89 ? 11.377 22.102 2.779 1.00 9.26 86 ILE A C 1
ATOM 725 O O . ILE A 1 89 ? 10.750 22.601 1.826 1.00 9.99 86 ILE A O 1
ATOM 730 N N . PHE A 1 90 ? 12.661 21.754 2.710 1.00 9.74 87 PHE A N 1
ATOM 731 C CA . PHE A 1 90 ? 13.402 21.910 1.463 1.00 9.94 87 PHE A CA 1
ATOM 732 C C . PHE A 1 90 ? 12.902 20.916 0.417 1.00 10.21 87 PHE A C 1
ATOM 733 O O . PHE A 1 90 ? 12.224 19.931 0.743 1.00 10.07 87 PHE A O 1
ATOM 741 N N . PRO A 1 91 ? 13.251 21.156 -0.858 1.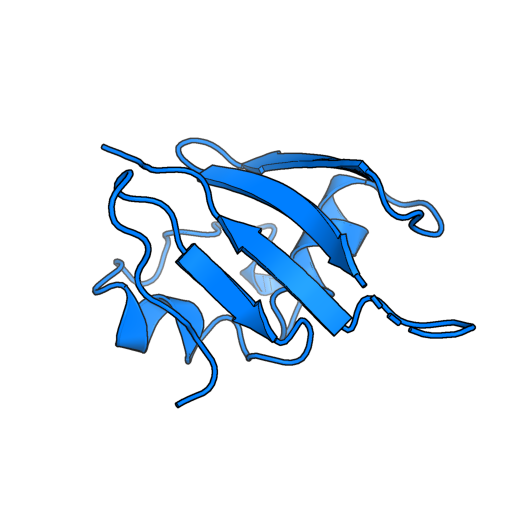00 11.05 88 PRO A N 1
ATOM 742 C CA . PRO A 1 91 ? 12.854 20.153 -1.859 1.00 11.46 88 PRO A CA 1
ATOM 743 C C . PRO A 1 91 ? 13.481 18.809 -1.501 1.00 12.01 88 PRO A C 1
ATOM 744 O O . PRO A 1 91 ? 14.636 18.781 -1.030 1.00 13.66 88 PRO A O 1
ATOM 748 N N . PHE A 1 92 ? 12.780 17.706 -1.761 1.00 11.61 89 PHE A N 1
ATOM 749 C CA . PHE A 1 92 ? 13.322 16.384 -1.416 1.00 11.73 89 PHE A CA 1
ATOM 750 C C . PHE A 1 92 ? 13.095 15.415 -2.567 1.00 12.56 89 PHE A C 1
ATOM 751 O O . PHE A 1 92 ? 12.136 15.545 -3.359 1.00 13.19 89 PHE A O 1
ATOM 759 N N A GLU A 1 93 ? 13.993 14.461 -2.727 0.50 13.83 90 GLU A N 1
ATOM 760 N N B GLU A 1 93 ? 13.936 14.394 -2.512 0.50 12.47 90 GLU A N 1
ATOM 761 C CA A GLU A 1 93 ? 13.764 13.403 -3.709 0.50 14.97 90 GLU A CA 1
ATOM 762 C CA B GLU A 1 93 ? 13.973 13.283 -3.437 0.50 12.49 90 GLU A CA 1
ATOM 763 C C A GLU A 1 93 ? 13.244 12.160 -2.964 0.50 14.49 90 GLU A C 1
ATOM 764 C C B GLU A 1 93 ? 13.073 12.140 -2.978 0.50 11.99 90 GLU A C 1
ATOM 765 O O A GLU A 1 93 ? 13.036 12.175 -1.743 0.50 15.10 90 GLU A O 1
ATOM 766 O O B GLU A 1 93 ? 12.733 12.005 -1.783 0.50 12.65 90 GLU A O 1
#

Sequence (86 aa):
LPFKVLLGDGSYLFEGKKTSLSSDVRHYLDLPENAFGEELLGDEVDDTLSSGLFLEIKQQELPHVGDTAVYEPFRFQVTQDKRRRIIEIKIFPFEE

CATH classification: 3.30.465.10